Protein AF-A0AA38GG89-F1 (afdb_monomer_lite)

Foldseek 3Di:
DVVVVVVVVVVVVVVVVCVVPPPDPPDDDQLLVLLVQLCDAPPVGSLHHVCVVSLVCLLVQQDQVQWRDDPPDDDPVSRVNSSVSSVVSCVSNVPDCVSGHD

InterPro domains:
  IPR008930 Terpenoid cyclases/protein prenyltransferase alpha-alpha toroid [SSF48239] (12-95)
  IPR050148 Terpene synthase-like [PTHR31739] (8-102)

Organism: Taxus chinensis (NCBI:txid29808)

Secondary structure (DSSP, 8-state):
-HHHHHHHHHHHHHHHHHHHTTTS--PPPPHHHHHHHHTPBPSS-TTSBS-HHHHHHHHHT--TTS--S-GGG--HHHHHHHHHHHHHHHHHTT--GGGS--

Sequence (102 aa):
SCVNEERMKTLIEEIRNIFQSMEDRKTSPSAYDTAWIARIPAIDNPSQPQFPQTLKWVVCNQLADGSWEEESFYFPYDRLVSTLSCVITLRMWKVEENQVQK

pLDDT: mean 85.29, std 13.24, range [53.5, 97.5]

Structure (mmCIF, N/CA/C/O backbone):
data_AF-A0AA38GG89-F1
#
_entry.id   AF-A0AA38GG89-F1
#
loop_
_atom_site.group_PDB
_atom_site.id
_atom_site.type_symbol
_atom_site.label_atom_id
_atom_site.label_alt_id
_atom_site.label_comp_id
_atom_site.label_asym_id
_atom_site.label_entity_id
_atom_site.label_seq_id
_atom_site.pdbx_PDB_ins_code
_atom_site.Cartn_x
_atom_site.Cartn_y
_atom_site.Cartn_z
_atom_site.occupancy
_atom_site.B_iso_or_equiv
_atom_site.auth_seq_id
_atom_site.auth_comp_id
_atom_site.auth_asym_id
_atom_site.auth_atom_id
_atom_site.pdbx_PDB_model_num
ATOM 1 N N . SER A 1 1 ? 16.302 -8.109 -45.009 1.00 61.00 1 SER A N 1
ATOM 2 C CA . SER A 1 1 ? 16.483 -6.648 -44.871 1.00 61.00 1 SER A CA 1
ATOM 3 C C . SER A 1 1 ? 15.180 -5.955 -44.482 1.00 61.00 1 SER A C 1
ATOM 5 O O . SER A 1 1 ? 15.196 -5.246 -43.489 1.00 61.00 1 SER A O 1
ATOM 7 N N . CYS A 1 2 ? 14.052 -6.212 -45.159 1.00 63.03 2 CYS A N 1
ATOM 8 C CA . CYS A 1 2 ? 12.772 -5.516 -44.9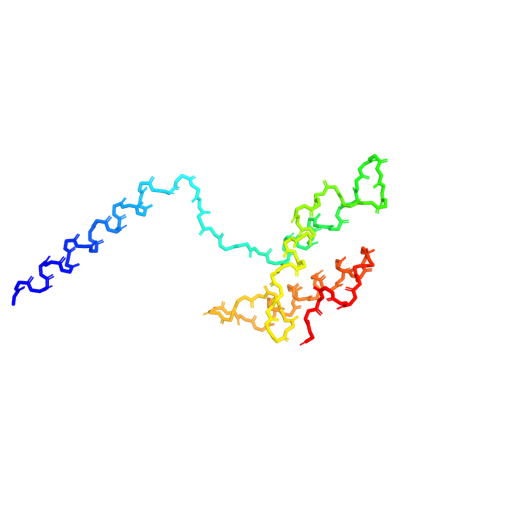21 1.00 63.03 2 CYS A CA 1
ATOM 9 C C . CYS A 1 2 ? 12.173 -5.687 -43.507 1.00 63.03 2 CYS A C 1
ATOM 11 O O . CYS A 1 2 ? 11.699 -4.717 -42.930 1.00 63.03 2 CYS A O 1
ATOM 13 N N . VAL A 1 3 ? 12.269 -6.881 -42.908 1.00 74.00 3 VAL A N 1
ATOM 14 C CA . VAL A 1 3 ? 11.730 -7.165 -41.556 1.00 74.00 3 VAL A CA 1
ATOM 15 C C . VAL A 1 3 ? 12.402 -6.323 -40.459 1.00 74.00 3 VAL A C 1
ATOM 17 O O . VAL A 1 3 ? 11.760 -5.916 -39.494 1.00 74.00 3 VAL A O 1
ATOM 20 N N . ASN A 1 4 ? 13.694 -6.011 -40.612 1.00 80.94 4 ASN A N 1
ATOM 21 C CA . ASN A 1 4 ? 14.403 -5.158 -39.653 1.00 80.94 4 ASN A CA 1
ATOM 22 C C . ASN A 1 4 ? 14.002 -3.685 -39.781 1.00 80.94 4 ASN A C 1
ATOM 24 O O . ASN A 1 4 ? 14.032 -2.962 -38.791 1.00 80.94 4 ASN A O 1
ATOM 28 N N . GLU A 1 5 ? 13.633 -3.240 -40.981 1.00 88.00 5 GLU A N 1
ATOM 29 C CA . GLU A 1 5 ? 13.232 -1.856 -41.229 1.00 88.00 5 GLU A CA 1
ATOM 30 C C . GLU A 1 5 ? 11.823 -1.575 -40.692 1.00 88.00 5 GLU A C 1
ATOM 32 O O . GLU A 1 5 ? 11.584 -0.527 -40.095 1.00 88.00 5 GLU A O 1
ATOM 37 N N . GLU A 1 6 ? 10.909 -2.535 -40.833 1.00 90.62 6 GLU A N 1
ATOM 38 C CA . GLU A 1 6 ? 9.570 -2.469 -40.242 1.00 90.62 6 GLU A CA 1
ATOM 39 C C . GLU A 1 6 ? 9.646 -2.449 -38.711 1.00 90.62 6 GLU A C 1
ATOM 41 O O . GLU A 1 6 ? 9.108 -1.543 -38.078 1.00 90.62 6 GLU A O 1
ATOM 46 N N . ARG A 1 7 ? 10.441 -3.351 -38.117 1.00 93.75 7 ARG A N 1
ATOM 47 C CA . ARG A 1 7 ? 10.677 -3.380 -36.666 1.00 93.75 7 ARG A CA 1
ATOM 48 C C . ARG A 1 7 ? 11.298 -2.082 -36.144 1.00 93.75 7 ARG A C 1
ATOM 50 O O . ARG A 1 7 ? 10.937 -1.621 -35.066 1.00 93.75 7 ARG A O 1
ATOM 57 N N . MET A 1 8 ? 12.215 -1.479 -36.902 1.00 94.50 8 MET A N 1
ATOM 58 C CA . MET A 1 8 ? 12.823 -0.196 -36.539 1.00 94.50 8 MET A CA 1
ATOM 59 C C . MET A 1 8 ? 11.795 0.939 -36.548 1.00 94.50 8 MET A C 1
ATOM 61 O O . MET A 1 8 ? 11.781 1.750 -35.625 1.00 94.50 8 MET A O 1
ATOM 65 N N . LYS A 1 9 ? 10.908 0.981 -37.550 1.00 93.81 9 LYS A N 1
ATOM 66 C CA . LYS A 1 9 ? 9.829 1.978 -37.624 1.00 93.81 9 LYS A CA 1
ATOM 67 C C . LYS A 1 9 ? 8.848 1.828 -36.462 1.00 93.81 9 LYS A C 1
ATOM 69 O O . LYS A 1 9 ? 8.510 2.836 -35.850 1.00 93.81 9 LYS A O 1
ATOM 74 N N . THR A 1 10 ? 8.469 0.599 -36.107 1.00 95.69 10 THR A N 1
ATOM 75 C CA . THR A 1 10 ? 7.615 0.329 -34.939 1.00 95.69 10 THR A CA 1
ATOM 76 C C . THR A 1 10 ? 8.249 0.835 -33.645 1.00 95.69 10 THR A C 1
ATOM 78 O O . THR A 1 10 ? 7.610 1.578 -32.909 1.00 95.69 10 THR A O 1
ATOM 81 N N . LEU A 1 11 ? 9.525 0.516 -33.401 1.00 95.06 11 LEU A N 1
ATOM 82 C CA . LEU A 1 11 ? 10.229 0.958 -32.192 1.00 95.06 11 LEU A CA 1
ATOM 83 C C . LEU A 1 11 ? 10.359 2.486 -32.114 1.00 95.06 11 LEU A C 1
ATOM 85 O O . LEU A 1 11 ? 10.207 3.063 -31.042 1.00 95.06 11 LEU A O 1
ATOM 89 N N . ILE A 1 12 ? 10.617 3.162 -33.239 1.00 95.44 12 ILE A N 1
ATOM 90 C CA . ILE A 1 12 ? 10.670 4.632 -33.283 1.00 95.44 12 ILE A CA 1
ATOM 91 C C . ILE A 1 12 ? 9.314 5.233 -32.897 1.00 95.44 12 ILE A C 1
ATOM 93 O O . ILE A 1 12 ? 9.270 6.227 -32.169 1.00 95.44 12 ILE A O 1
ATOM 97 N N . GLU A 1 13 ? 8.221 4.637 -33.367 1.00 94.75 13 GLU A N 1
ATOM 98 C CA . GLU A 1 13 ? 6.876 5.115 -33.065 1.00 94.75 13 GLU A CA 1
ATOM 99 C C . GLU A 1 13 ? 6.491 4.864 -31.601 1.00 94.75 13 GLU A C 1
ATOM 101 O O . GLU A 1 13 ? 5.966 5.759 -30.942 1.00 94.75 13 GLU A O 1
ATOM 106 N N . GLU A 1 14 ? 6.844 3.705 -31.040 1.00 92.19 14 GLU A N 1
ATOM 107 C CA . GLU A 1 14 ? 6.691 3.421 -29.607 1.00 92.19 14 GLU A CA 1
ATOM 108 C C . GLU A 1 14 ? 7.449 4.435 -28.742 1.00 92.19 14 GLU A C 1
ATOM 110 O O . GLU A 1 14 ? 6.884 4.994 -27.801 1.00 92.19 14 GLU A O 1
ATOM 115 N N . ILE A 1 15 ? 8.704 4.736 -29.089 1.00 91.62 15 ILE A N 1
ATOM 116 C CA . ILE A 1 15 ? 9.517 5.719 -28.365 1.00 91.62 15 ILE A CA 1
ATOM 117 C C . ILE A 1 15 ? 8.875 7.110 -28.438 1.00 91.62 15 ILE A C 1
ATOM 119 O O . ILE A 1 15 ? 8.759 7.781 -27.412 1.00 91.62 15 ILE A O 1
ATOM 123 N N . ARG A 1 16 ? 8.411 7.548 -29.617 1.00 90.81 16 ARG A N 1
ATOM 124 C CA . ARG A 1 16 ? 7.698 8.831 -29.762 1.00 90.81 16 ARG A CA 1
ATOM 125 C C . ARG A 1 16 ? 6.445 8.888 -28.896 1.00 90.81 16 ARG A C 1
ATOM 127 O O . ARG A 1 16 ? 6.243 9.894 -28.220 1.00 90.81 16 ARG A O 1
ATOM 134 N N . ASN A 1 17 ? 5.657 7.815 -28.865 1.00 88.12 17 ASN A N 1
ATOM 135 C CA . ASN A 1 17 ? 4.464 7.720 -28.026 1.00 88.12 17 ASN A CA 1
ATOM 136 C C . ASN A 1 17 ? 4.810 7.801 -26.532 1.00 88.12 17 ASN A C 1
ATOM 138 O O . ASN A 1 17 ? 4.126 8.497 -25.781 1.00 88.12 17 ASN A O 1
ATOM 142 N N . ILE A 1 18 ? 5.900 7.160 -26.094 1.00 85.88 18 ILE A N 1
ATOM 143 C CA . ILE A 1 18 ? 6.390 7.264 -24.711 1.00 85.88 18 ILE A CA 1
ATOM 144 C C . ILE A 1 18 ? 6.716 8.722 -24.369 1.00 85.88 18 ILE A C 1
ATOM 146 O O . ILE A 1 18 ? 6.194 9.227 -23.376 1.00 85.88 18 ILE A O 1
ATOM 150 N N . PHE A 1 19 ? 7.501 9.412 -25.206 1.00 83.38 19 PHE A N 1
ATOM 151 C CA . PHE A 1 19 ? 7.867 10.820 -24.997 1.00 83.38 19 PHE A CA 1
ATOM 152 C C . PHE A 1 19 ? 6.657 11.765 -24.999 1.00 83.38 19 PHE A C 1
ATOM 154 O O . PHE A 1 19 ? 6.623 12.703 -24.209 1.00 83.38 19 PHE A O 1
ATOM 161 N N . GLN A 1 20 ? 5.655 11.516 -25.846 1.00 83.75 20 GLN A N 1
ATOM 162 C CA . GLN A 1 20 ? 4.417 12.304 -25.875 1.00 83.75 20 GLN A CA 1
ATOM 163 C C . GLN A 1 20 ? 3.536 12.067 -24.640 1.00 83.75 20 GLN A C 1
ATOM 165 O O . GLN A 1 20 ? 2.847 12.980 -24.203 1.00 83.75 20 GLN A O 1
ATOM 170 N N . SER A 1 21 ? 3.577 10.865 -24.054 1.00 76.31 21 SER A N 1
ATOM 171 C CA . SER A 1 21 ? 2.803 10.508 -22.853 1.00 76.31 21 SER A CA 1
ATOM 172 C C . SER A 1 21 ? 3.490 10.852 -21.522 1.00 76.31 21 SER A C 1
ATOM 174 O O . SER A 1 21 ? 2.994 10.472 -20.463 1.00 76.31 21 SER A O 1
ATOM 176 N N . MET A 1 22 ? 4.644 11.527 -21.563 1.00 68.75 22 MET A N 1
ATOM 177 C CA . MET A 1 22 ? 5.551 11.720 -20.422 1.00 68.75 22 MET A CA 1
ATOM 178 C C . MET A 1 22 ? 5.120 12.829 -19.439 1.00 68.75 22 MET A C 1
ATOM 180 O O . MET A 1 22 ? 5.880 13.152 -18.528 1.00 68.75 22 MET A O 1
ATOM 184 N N . GLU A 1 23 ? 3.929 13.415 -19.603 1.00 61.22 23 GLU A N 1
ATOM 185 C CA . GLU A 1 23 ? 3.396 14.450 -18.697 1.00 61.22 23 GLU A CA 1
ATOM 186 C C . GLU A 1 23 ? 3.252 13.949 -17.250 1.00 61.22 23 GLU A C 1
ATOM 188 O O . GLU A 1 23 ? 3.529 14.697 -16.314 1.00 61.22 23 GLU A O 1
ATOM 193 N N . ASP A 1 24 ? 2.975 12.655 -17.071 1.00 59.22 24 ASP A N 1
ATOM 194 C CA . ASP A 1 24 ? 3.019 11.979 -15.779 1.00 59.22 24 ASP A CA 1
ATOM 195 C C . ASP A 1 24 ? 4.204 11.011 -15.758 1.00 59.22 24 ASP A C 1
ATOM 197 O O . ASP A 1 24 ? 4.279 10.071 -16.558 1.00 59.22 24 ASP A O 1
ATOM 201 N N . ARG A 1 25 ? 5.154 11.198 -14.831 1.00 57.09 25 ARG A N 1
ATOM 202 C CA . ARG A 1 25 ? 6.175 10.169 -14.583 1.00 57.09 25 ARG A CA 1
ATOM 203 C C . ARG A 1 25 ? 5.448 8.894 -14.159 1.00 57.09 25 ARG A C 1
ATOM 205 O O . ARG A 1 25 ? 4.983 8.800 -13.028 1.00 57.09 25 ARG A O 1
ATOM 212 N N . LYS A 1 26 ? 5.360 7.911 -15.058 1.00 57.25 26 LYS A N 1
ATOM 213 C CA . LYS A 1 26 ? 4.841 6.568 -14.769 1.00 57.25 26 LYS A CA 1
ATOM 214 C C . LYS A 1 26 ? 5.841 5.825 -13.883 1.00 57.25 26 LYS A C 1
ATOM 216 O O . LYS A 1 26 ? 6.612 4.999 -14.360 1.00 57.25 26 LYS A O 1
ATOM 221 N N . THR A 1 27 ? 5.883 6.172 -12.604 1.00 67.38 27 THR A N 1
ATOM 222 C CA . THR A 1 27 ? 6.559 5.376 -11.577 1.00 67.38 27 THR A CA 1
ATOM 223 C C . THR A 1 27 ? 5.582 4.342 -11.041 1.00 67.38 27 THR A C 1
ATOM 225 O O . THR A 1 27 ? 4.402 4.651 -10.858 1.00 67.38 27 THR A O 1
ATOM 228 N N . SER A 1 28 ? 6.058 3.123 -10.789 1.00 74.38 28 SER A N 1
ATOM 229 C CA . SER A 1 28 ? 5.264 2.131 -10.068 1.00 74.38 28 SER A CA 1
ATOM 230 C C . SER A 1 28 ? 4.864 2.686 -8.691 1.00 74.38 28 SER A C 1
ATOM 232 O O . SER A 1 28 ? 5.637 3.433 -8.079 1.00 74.38 28 SER A O 1
ATOM 234 N N . PRO A 1 29 ? 3.650 2.388 -8.198 1.00 79.19 29 PRO A N 1
ATOM 235 C CA . PRO A 1 29 ? 3.263 2.762 -6.846 1.00 79.19 29 PRO A CA 1
ATOM 236 C C . PRO A 1 29 ? 4.164 2.068 -5.819 1.00 79.19 29 PRO A C 1
ATOM 238 O O . PRO A 1 29 ? 4.350 0.858 -5.883 1.00 79.19 29 PRO A O 1
ATOM 241 N N . SER A 1 30 ? 4.675 2.827 -4.850 1.00 89.75 30 SER A N 1
ATOM 242 C CA . SER A 1 30 ? 5.399 2.285 -3.695 1.00 89.75 30 SER A CA 1
ATOM 243 C C . SER A 1 30 ? 4.396 1.743 -2.680 1.00 89.75 30 SER A C 1
ATOM 245 O O . SER A 1 30 ? 3.556 2.495 -2.162 1.00 89.75 30 SER A O 1
ATOM 247 N N . ALA A 1 31 ? 4.461 0.443 -2.385 1.00 92.62 31 ALA A N 1
ATOM 248 C CA . ALA A 1 31 ? 3.549 -0.169 -1.425 1.00 92.62 31 ALA A CA 1
ATOM 249 C C . ALA A 1 31 ? 3.763 0.388 -0.010 1.00 92.62 31 ALA A C 1
ATOM 251 O O . ALA A 1 31 ? 2.794 0.657 0.704 1.00 92.62 31 ALA A O 1
ATOM 252 N N . TYR A 1 32 ? 5.019 0.640 0.371 1.00 93.25 32 TYR A N 1
ATOM 253 C CA . TYR A 1 32 ? 5.366 1.253 1.651 1.00 93.25 32 TYR A CA 1
ATOM 254 C C . TYR A 1 32 ? 4.709 2.627 1.841 1.00 93.25 32 TYR A C 1
ATOM 256 O O . TYR A 1 32 ? 4.031 2.844 2.853 1.00 93.25 32 TYR A O 1
ATOM 264 N N . ASP A 1 33 ? 4.874 3.531 0.869 1.00 94.12 33 ASP A N 1
ATOM 265 C CA . ASP A 1 33 ? 4.350 4.899 0.946 1.00 94.12 33 ASP A CA 1
ATOM 266 C C . ASP A 1 33 ? 2.820 4.902 0.916 1.00 94.12 33 ASP A C 1
ATOM 268 O O . ASP A 1 33 ? 2.171 5.581 1.716 1.00 94.12 33 ASP A O 1
ATOM 272 N N . THR A 1 34 ? 2.229 4.077 0.047 1.00 95.50 34 THR A N 1
ATOM 273 C CA . THR A 1 34 ? 0.772 3.950 -0.074 1.00 95.50 34 THR A CA 1
ATOM 274 C C . THR A 1 34 ? 0.150 3.441 1.226 1.00 95.50 34 THR A C 1
ATOM 276 O O . THR A 1 34 ? -0.842 4.003 1.700 1.00 95.50 34 THR A O 1
ATOM 279 N N . ALA A 1 35 ? 0.758 2.433 1.857 1.00 96.19 35 ALA A N 1
ATOM 280 C CA . ALA A 1 35 ? 0.341 1.932 3.163 1.00 96.19 35 ALA A CA 1
ATOM 281 C C . ALA A 1 35 ? 0.512 2.988 4.266 1.00 96.19 35 ALA A C 1
ATOM 283 O O . ALA A 1 35 ? -0.355 3.147 5.125 1.00 96.19 35 ALA A O 1
ATOM 284 N N . TRP A 1 36 ? 1.591 3.774 4.232 1.00 96.75 36 TRP A N 1
ATOM 285 C CA . TRP A 1 36 ? 1.785 4.860 5.190 1.00 96.75 36 TRP A CA 1
ATOM 286 C C . TRP A 1 36 ? 0.679 5.919 5.091 1.00 96.75 36 TRP A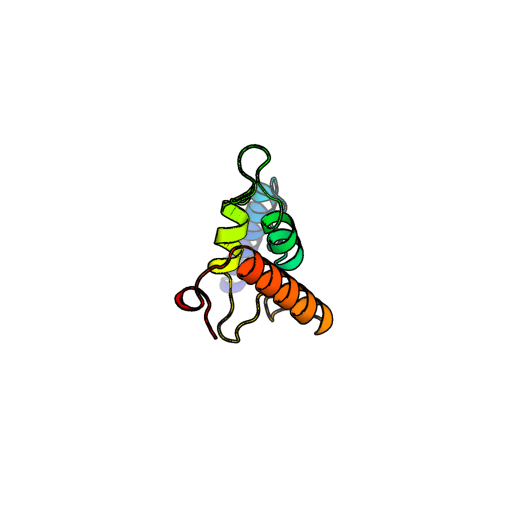 C 1
ATOM 288 O O . TRP A 1 36 ? 0.090 6.265 6.116 1.00 96.75 36 TRP A O 1
ATOM 298 N N . ILE A 1 37 ? 0.312 6.337 3.877 1.00 97.31 37 ILE A N 1
ATOM 299 C CA . ILE A 1 37 ? -0.802 7.269 3.629 1.00 97.31 37 ILE A CA 1
ATOM 300 C C . ILE A 1 37 ? -2.146 6.662 4.058 1.00 97.31 37 ILE A C 1
ATOM 302 O O . ILE A 1 37 ? -2.982 7.351 4.640 1.00 97.31 37 ILE A O 1
ATOM 306 N N . ALA A 1 38 ? -2.363 5.368 3.814 1.00 97.00 38 ALA A N 1
ATOM 307 C CA . ALA A 1 38 ? -3.593 4.667 4.186 1.00 97.00 38 ALA A CA 1
ATOM 308 C C . ALA A 1 38 ? -3.858 4.629 5.699 1.00 97.00 38 ALA A C 1
ATOM 310 O O . ALA A 1 38 ? -5.000 4.437 6.108 1.00 97.00 38 ALA A O 1
ATOM 311 N N . ARG A 1 39 ? -2.841 4.829 6.545 1.00 97.06 39 ARG A N 1
ATOM 312 C CA . ARG A 1 39 ? -3.002 4.896 8.008 1.00 97.06 39 ARG A CA 1
ATOM 313 C C . ARG A 1 39 ? -3.481 6.250 8.519 1.00 97.06 39 ARG A C 1
ATOM 315 O O . ARG A 1 39 ? -3.836 6.341 9.689 1.00 97.06 39 ARG A O 1
ATOM 322 N N . ILE A 1 40 ? -3.483 7.293 7.691 1.00 97.44 40 ILE A N 1
ATOM 323 C CA . ILE A 1 40 ? -3.884 8.635 8.124 1.00 97.44 40 ILE A CA 1
ATOM 324 C C . ILE A 1 40 ? -5.388 8.610 8.448 1.00 97.44 40 ILE A C 1
ATOM 326 O O . ILE A 1 40 ? -6.184 8.343 7.544 1.00 97.44 40 ILE A O 1
ATOM 330 N N . PRO A 1 41 ? -5.799 8.864 9.703 1.00 96.06 41 PRO A N 1
ATOM 331 C CA . PRO A 1 41 ? -7.209 8.900 10.072 1.00 96.06 41 PRO A CA 1
ATOM 332 C C . PRO A 1 41 ? -7.874 10.168 9.536 1.00 96.06 41 PRO A C 1
ATOM 334 O O . PRO A 1 41 ? -7.226 11.211 9.418 1.00 96.06 41 PRO A O 1
ATOM 337 N N . ALA A 1 42 ? -9.166 10.088 9.223 1.00 97.00 42 ALA A N 1
ATOM 338 C CA . ALA A 1 42 ? -9.909 11.241 8.744 1.00 97.00 42 ALA A CA 1
ATOM 339 C C . ALA A 1 42 ? -10.088 12.288 9.856 1.00 97.00 42 ALA A C 1
ATOM 341 O O . ALA A 1 42 ? -10.312 11.944 11.021 1.00 97.00 42 ALA A O 1
ATOM 342 N N . ILE A 1 43 ? -9.980 13.570 9.496 1.00 95.88 43 ILE A N 1
ATOM 343 C CA . ILE A 1 43 ? -10.082 14.693 10.447 1.00 95.88 43 ILE A CA 1
ATOM 344 C C . ILE A 1 43 ? -11.481 14.756 11.081 1.00 95.88 43 ILE A C 1
ATOM 346 O O . ILE A 1 43 ? -11.623 15.081 12.258 1.00 95.88 43 ILE A O 1
ATOM 350 N N . ASP A 1 44 ? -12.509 14.446 10.297 1.00 95.19 44 ASP A N 1
ATOM 351 C CA . ASP A 1 44 ? -13.919 14.450 10.682 1.00 95.19 44 ASP A CA 1
ATOM 352 C C . ASP A 1 44 ? -14.363 13.141 11.353 1.00 95.19 44 ASP A C 1
ATOM 354 O O . ASP A 1 44 ? -15.222 13.159 12.236 1.00 95.19 44 ASP A O 1
ATOM 358 N N . ASN A 1 45 ? -13.765 12.009 10.971 1.00 93.31 45 ASN A N 1
ATOM 359 C CA . ASN A 1 45 ? -14.051 10.704 11.555 1.00 93.31 45 ASN A CA 1
ATOM 360 C C . ASN A 1 45 ? -12.789 9.829 11.694 1.00 93.31 45 ASN A C 1
ATOM 362 O O . ASN A 1 45 ? -12.465 9.057 10.788 1.00 93.31 45 ASN A O 1
ATOM 366 N N . PRO A 1 46 ? -12.137 9.823 12.871 1.00 93.25 46 PRO A N 1
ATOM 367 C CA . PRO A 1 46 ? -10.917 9.045 13.094 1.00 93.25 46 PRO A CA 1
ATOM 368 C C . PRO A 1 46 ? -11.078 7.520 12.994 1.00 93.25 46 PRO A C 1
ATOM 370 O O . PRO A 1 46 ? -10.083 6.798 12.996 1.00 93.25 46 PRO A O 1
ATOM 373 N N . SER A 1 47 ? -12.315 7.015 12.913 1.00 91.38 47 SER A N 1
ATOM 374 C CA . SER A 1 47 ? -12.596 5.590 12.689 1.00 91.38 47 SER A CA 1
ATOM 375 C C . SER A 1 47 ? -12.503 5.185 11.214 1.00 91.38 47 SER A C 1
ATOM 377 O O . SER A 1 47 ? -12.724 4.018 10.895 1.00 91.38 47 SER A O 1
ATOM 379 N N . GLN A 1 48 ? -12.200 6.123 10.312 1.00 93.00 48 GLN A N 1
ATOM 380 C CA . GLN A 1 48 ? -12.056 5.894 8.875 1.00 93.00 48 GLN A CA 1
ATOM 381 C C . GLN A 1 48 ? -10.751 6.509 8.342 1.00 93.00 48 GLN A C 1
ATOM 383 O O . GLN A 1 48 ? -10.246 7.475 8.919 1.00 93.00 48 GLN A O 1
ATOM 388 N N . PRO A 1 49 ? -10.192 5.978 7.241 1.00 96.25 49 PRO A N 1
ATOM 389 C CA . PRO A 1 49 ? -9.013 6.557 6.608 1.00 96.25 49 PRO A CA 1
ATOM 390 C C . PRO A 1 49 ? -9.351 7.875 5.899 1.00 96.25 49 PRO A C 1
ATOM 392 O O . PRO A 1 49 ? -10.351 7.970 5.188 1.00 96.25 49 PRO A O 1
ATOM 395 N N . GLN A 1 50 ? -8.460 8.862 6.003 1.00 97.50 50 GLN A N 1
ATOM 396 C CA . GLN A 1 50 ? -8.539 10.136 5.277 1.00 97.50 50 GLN A CA 1
ATOM 397 C C . GLN A 1 50 ? -8.491 9.933 3.755 1.00 97.50 50 GLN A C 1
ATOM 399 O O . GLN A 1 50 ? -9.074 10.712 3.001 1.00 97.50 50 GLN A O 1
ATOM 404 N N . PHE A 1 51 ? -7.807 8.875 3.306 1.00 96.56 51 PHE A N 1
ATOM 405 C CA . PHE A 1 51 ? -7.652 8.514 1.898 1.00 96.56 51 PHE A CA 1
ATOM 406 C C . PHE A 1 51 ? -8.104 7.062 1.657 1.00 96.56 51 PHE A C 1
ATOM 408 O O . PHE A 1 51 ? -7.278 6.158 1.568 1.00 96.56 51 PHE A O 1
ATOM 415 N N . PRO A 1 52 ? -9.413 6.785 1.511 1.00 94.50 52 PRO A N 1
ATOM 416 C CA . PRO A 1 52 ? -9.914 5.412 1.363 1.00 94.50 52 PRO A CA 1
ATOM 417 C C . PRO A 1 52 ? -9.348 4.657 0.150 1.00 94.50 52 PRO A C 1
ATOM 419 O O . PRO A 1 52 ? -9.266 3.430 0.151 1.00 94.50 52 PRO A O 1
ATOM 422 N N . GLN A 1 53 ? -8.939 5.386 -0.893 1.00 95.69 53 GLN A N 1
ATOM 423 C CA . GLN A 1 53 ? -8.364 4.806 -2.106 1.00 95.69 53 GLN A CA 1
ATOM 424 C C . GLN A 1 53 ? -7.015 4.126 -1.854 1.00 95.69 53 GLN A C 1
ATOM 426 O O . GLN A 1 53 ? -6.753 3.090 -2.460 1.00 95.69 53 GLN A O 1
ATOM 431 N N . THR A 1 54 ? -6.186 4.649 -0.946 1.00 96.19 54 THR A N 1
ATOM 432 C CA . THR A 1 54 ? -4.893 4.029 -0.630 1.00 96.19 54 THR A CA 1
ATOM 433 C C . THR A 1 54 ? -5.085 2.748 0.174 1.00 96.19 54 THR A C 1
ATOM 435 O O . THR A 1 54 ? -4.442 1.748 -0.127 1.00 96.19 54 THR A O 1
ATOM 438 N N . LEU A 1 55 ? -6.044 2.715 1.109 1.00 95.12 55 LEU A N 1
ATOM 439 C CA . LEU A 1 55 ? -6.415 1.477 1.804 1.00 95.12 55 LEU A CA 1
ATOM 440 C C . LEU A 1 55 ? -6.944 0.420 0.825 1.00 95.12 55 LEU A C 1
ATOM 442 O O . LEU A 1 55 ? -6.525 -0.734 0.876 1.00 95.12 55 LEU A O 1
ATOM 446 N N . LYS A 1 56 ? -7.824 0.815 -0.104 1.00 94.56 56 LYS A N 1
ATOM 447 C CA . LYS A 1 56 ? -8.321 -0.086 -1.152 1.00 94.56 56 LYS A CA 1
ATOM 448 C C . LYS A 1 56 ? -7.186 -0.611 -2.031 1.00 94.56 56 LYS A C 1
ATOM 450 O O . LYS A 1 56 ? -7.175 -1.793 -2.356 1.00 94.56 56 LYS A O 1
ATOM 455 N N . TRP A 1 57 ? -6.236 0.246 -2.404 1.00 94.69 57 TRP A N 1
ATOM 456 C CA . TRP A 1 57 ? -5.068 -0.173 -3.170 1.00 94.69 57 TRP A CA 1
ATOM 457 C C . TRP A 1 57 ? -4.271 -1.239 -2.412 1.00 94.69 57 TRP A C 1
ATOM 459 O O . TRP A 1 57 ? -3.980 -2.280 -2.992 1.00 94.69 57 TRP A O 1
ATOM 469 N N . VAL A 1 58 ? -4.013 -1.047 -1.113 1.00 94.12 58 VAL A N 1
ATOM 470 C CA . VAL A 1 58 ? -3.330 -2.056 -0.285 1.00 94.12 58 VAL A CA 1
ATOM 471 C C . VAL A 1 58 ? -4.092 -3.384 -0.311 1.00 94.12 58 VAL A C 1
ATOM 473 O O . VAL A 1 58 ? -3.486 -4.414 -0.565 1.00 94.12 58 VAL A O 1
ATOM 476 N N . VAL A 1 59 ? -5.415 -3.390 -0.147 1.00 93.44 59 VAL A N 1
ATOM 477 C CA . VAL A 1 59 ? -6.205 -4.638 -0.209 1.00 93.44 59 VAL A CA 1
ATOM 478 C C . VAL A 1 59 ? -6.105 -5.324 -1.579 1.00 93.44 59 VAL A C 1
ATOM 480 O O . VAL A 1 59 ? -5.993 -6.541 -1.657 1.00 93.44 59 VAL A O 1
ATOM 483 N N . CYS A 1 60 ? -6.137 -4.559 -2.672 1.00 92.25 60 CYS A N 1
ATOM 484 C CA . CYS A 1 60 ? -6.218 -5.120 -4.022 1.00 92.25 60 CYS A CA 1
ATOM 485 C C . CYS A 1 60 ? -4.871 -5.506 -4.657 1.00 9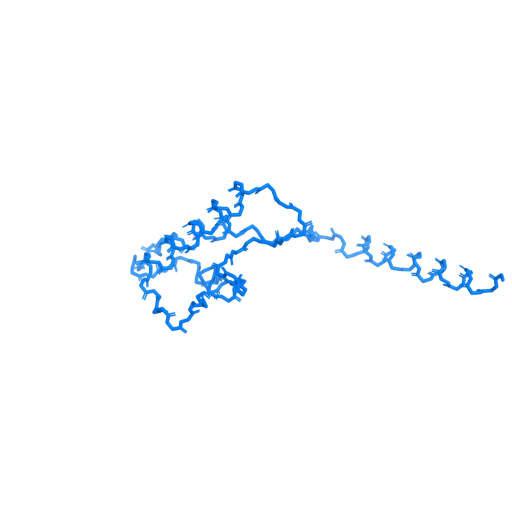2.25 60 CYS A C 1
ATOM 487 O O . CYS A 1 60 ? -4.894 -6.136 -5.710 1.00 92.25 60 CYS A O 1
ATOM 489 N N . ASN A 1 61 ? -3.729 -5.116 -4.081 1.00 91.88 61 ASN A N 1
ATOM 490 C CA . ASN A 1 61 ? -2.404 -5.288 -4.704 1.00 91.88 61 ASN A CA 1
ATOM 491 C C . ASN A 1 61 ? -1.484 -6.249 -3.935 1.00 91.88 61 ASN A C 1
ATOM 493 O O . ASN A 1 61 ? -0.267 -6.199 -4.096 1.00 91.88 61 ASN A O 1
ATOM 497 N N . GLN A 1 62 ? -2.049 -7.126 -3.105 1.00 92.25 62 GLN A N 1
ATOM 498 C CA . GLN A 1 62 ? -1.277 -8.220 -2.528 1.00 92.25 62 GLN A CA 1
ATOM 499 C C . GLN A 1 62 ? -0.910 -9.251 -3.603 1.00 92.25 62 GLN A C 1
ATOM 501 O O . GLN A 1 62 ? -1.747 -9.638 -4.421 1.00 92.25 62 GLN A O 1
ATOM 506 N N . LEU A 1 63 ? 0.338 -9.704 -3.584 1.00 90.06 63 LEU A N 1
ATOM 507 C CA . LEU A 1 63 ? 0.865 -10.749 -4.451 1.00 90.06 63 LEU A CA 1
ATOM 508 C C . LEU A 1 63 ? 0.459 -12.141 -3.956 1.00 90.06 63 LEU A C 1
ATOM 510 O O . LEU A 1 63 ? 0.086 -12.336 -2.801 1.00 90.06 63 LEU A O 1
ATOM 514 N N . ALA A 1 64 ? 0.587 -13.135 -4.836 1.00 88.06 64 ALA A N 1
ATOM 515 C CA . ALA A 1 64 ? 0.196 -14.519 -4.557 1.00 88.06 64 ALA A CA 1
ATOM 516 C C . ALA A 1 64 ? 1.007 -15.197 -3.435 1.00 88.06 64 ALA A C 1
ATOM 518 O O . ALA A 1 64 ? 0.581 -16.216 -2.908 1.00 88.06 64 ALA A O 1
ATOM 519 N N . ASP A 1 65 ? 2.173 -14.654 -3.086 1.00 87.06 65 ASP A N 1
ATOM 520 C CA . ASP A 1 65 ? 3.006 -15.101 -1.961 1.00 87.06 65 ASP A CA 1
ATOM 521 C C . ASP A 1 65 ? 2.766 -14.304 -0.668 1.00 87.06 65 ASP A C 1
ATOM 523 O O . ASP A 1 65 ? 3.531 -14.411 0.293 1.00 87.06 65 ASP A O 1
ATOM 527 N N . GLY A 1 66 ? 1.738 -13.456 -0.671 1.00 89.06 66 GLY A N 1
ATOM 528 C CA . GLY A 1 66 ? 1.330 -12.649 0.465 1.00 89.06 66 GLY A CA 1
ATOM 529 C C . GLY A 1 66 ? 2.093 -11.331 0.634 1.00 89.06 66 GLY A C 1
ATOM 530 O O . GLY A 1 66 ? 1.770 -10.581 1.555 1.00 89.06 66 GLY A O 1
ATOM 531 N N . SER A 1 67 ? 3.075 -11.016 -0.217 1.00 90.44 67 SER A N 1
ATOM 532 C CA . SER A 1 67 ? 3.820 -9.746 -0.175 1.00 90.44 67 SER A CA 1
ATOM 533 C C . SER A 1 67 ? 3.204 -8.649 -1.060 1.00 90.44 67 SER A C 1
ATOM 535 O O . SER A 1 67 ? 2.160 -8.857 -1.666 1.00 90.44 67 SER A O 1
ATOM 537 N N . TRP A 1 68 ? 3.807 -7.455 -1.099 1.00 90.62 68 TRP A N 1
ATOM 538 C CA . TRP A 1 68 ? 3.254 -6.279 -1.806 1.00 90.62 68 TRP A CA 1
ATOM 539 C C . TRP A 1 68 ? 4.195 -5.600 -2.807 1.00 90.62 68 TRP A C 1
ATOM 541 O O . TRP A 1 68 ? 3.769 -4.685 -3.506 1.00 90.62 68 TRP A O 1
ATOM 551 N N . GLU A 1 69 ? 5.461 -6.006 -2.867 1.00 83.44 69 GLU A N 1
ATOM 552 C CA . GLU A 1 69 ? 6.456 -5.381 -3.744 1.00 83.44 69 GLU A CA 1
ATOM 553 C C . GLU A 1 69 ? 6.793 -6.327 -4.899 1.00 83.44 69 GLU A C 1
ATOM 555 O O . GLU A 1 69 ? 7.023 -7.516 -4.669 1.00 83.44 69 GLU A O 1
ATOM 560 N N . GLU A 1 70 ? 6.813 -5.807 -6.128 1.00 71.75 70 GLU A N 1
ATOM 561 C CA . GLU A 1 70 ? 7.049 -6.599 -7.338 1.00 71.75 70 GLU A CA 1
ATOM 562 C C . GLU A 1 70 ? 8.457 -7.224 -7.344 1.00 71.75 70 GLU A C 1
ATOM 564 O O . GLU A 1 70 ? 9.448 -6.598 -6.964 1.00 71.75 70 GLU A O 1
ATOM 569 N N . GLU A 1 71 ? 8.562 -8.472 -7.808 1.00 62.62 71 GLU A N 1
ATOM 570 C CA . GLU A 1 71 ? 9.819 -9.236 -7.797 1.00 62.62 71 GLU A CA 1
ATOM 571 C C . GLU A 1 71 ? 10.895 -8.687 -8.737 1.00 62.62 71 GLU A C 1
ATOM 573 O O . GLU A 1 71 ? 12.067 -9.045 -8.609 1.00 62.62 71 GLU A O 1
ATOM 578 N N . SER A 1 72 ? 10.506 -7.849 -9.701 1.00 59.22 72 SER A N 1
ATOM 579 C CA . SER A 1 72 ? 11.302 -7.599 -10.899 1.00 59.22 72 SER A CA 1
ATOM 580 C C . SER A 1 72 ? 12.636 -6.901 -10.621 1.00 59.22 72 SER A C 1
ATOM 582 O O . SER A 1 72 ? 13.569 -7.118 -11.391 1.00 59.22 72 SER A O 1
ATOM 584 N N .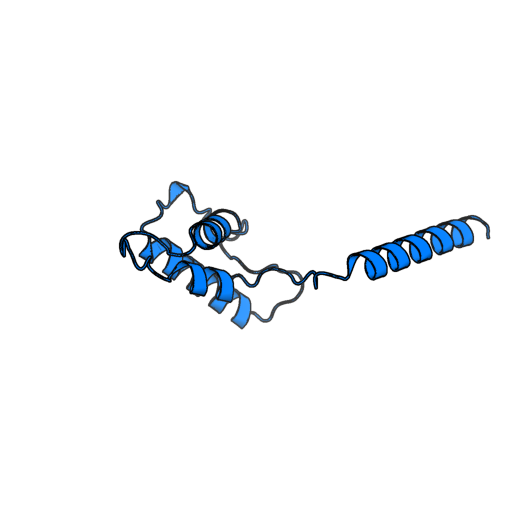 PHE A 1 73 ? 12.793 -6.167 -9.511 1.00 59.41 73 PHE A N 1
ATOM 585 C CA . PHE A 1 73 ? 14.061 -5.516 -9.152 1.00 59.41 73 PHE A CA 1
ATOM 586 C C . PHE A 1 73 ? 14.178 -5.163 -7.658 1.00 59.41 73 PHE A C 1
ATOM 588 O O . PHE A 1 73 ? 14.246 -3.980 -7.356 1.00 59.41 73 PHE A O 1
ATOM 595 N N . TYR A 1 74 ? 14.232 -6.098 -6.694 1.00 61.78 74 TYR A N 1
ATOM 596 C CA . TYR A 1 74 ? 14.305 -5.636 -5.293 1.00 61.78 74 TYR A CA 1
ATOM 597 C C . TYR A 1 74 ? 15.201 -6.381 -4.304 1.00 61.78 74 TYR A C 1
ATOM 599 O O . TYR A 1 74 ? 15.216 -7.606 -4.177 1.00 61.78 74 TYR A O 1
ATOM 607 N N . PHE A 1 75 ? 15.927 -5.553 -3.546 1.00 71.38 75 PHE A N 1
ATOM 608 C CA . PHE A 1 75 ? 16.612 -5.893 -2.313 1.00 71.38 75 PHE A CA 1
ATOM 609 C C . PHE A 1 75 ? 15.599 -6.487 -1.318 1.00 71.38 75 PHE A C 1
ATOM 611 O O . PHE A 1 75 ? 14.542 -5.891 -1.103 1.00 71.38 75 PHE A O 1
ATOM 618 N N . PRO A 1 76 ? 15.917 -7.607 -0.641 1.00 76.69 76 PRO A N 1
ATOM 619 C CA . PRO A 1 76 ? 15.006 -8.255 0.310 1.00 76.69 76 PRO A CA 1
ATOM 620 C C . PRO A 1 76 ? 14.448 -7.327 1.404 1.00 76.69 76 PRO A C 1
ATOM 622 O O . PRO A 1 76 ? 13.367 -7.574 1.935 1.00 76.69 76 PRO A O 1
ATOM 625 N N . TYR A 1 77 ? 15.178 -6.257 1.736 1.00 82.75 77 TYR A N 1
ATOM 626 C CA . TYR A 1 77 ? 14.780 -5.268 2.734 1.00 82.75 77 TYR A CA 1
ATOM 627 C C . TYR A 1 77 ? 13.537 -4.472 2.330 1.00 82.75 77 TYR A C 1
ATOM 629 O O . TYR A 1 77 ? 12.632 -4.334 3.149 1.00 82.75 77 TYR A O 1
ATOM 637 N N . ASP A 1 78 ? 13.455 -4.000 1.088 1.00 84.06 78 ASP A N 1
ATOM 638 C CA . ASP A 1 78 ? 12.339 -3.155 0.647 1.00 84.06 78 ASP A CA 1
ATOM 639 C C . ASP A 1 78 ? 11.045 -3.962 0.613 1.00 84.06 78 ASP A C 1
ATOM 641 O O . ASP A 1 78 ? 10.033 -3.552 1.175 1.00 84.06 78 ASP A O 1
ATOM 645 N N . ARG A 1 79 ? 11.114 -5.192 0.093 1.00 87.75 79 ARG A N 1
ATOM 646 C CA . ARG A 1 79 ? 9.986 -6.127 0.102 1.00 87.75 79 ARG A CA 1
ATOM 647 C C . ARG A 1 79 ? 9.489 -6.417 1.518 1.00 87.75 79 ARG A C 1
ATOM 649 O O . ARG A 1 79 ? 8.278 -6.428 1.749 1.00 87.75 79 ARG A O 1
ATOM 656 N N . LEU A 1 80 ? 10.397 -6.620 2.475 1.00 90.31 80 LEU A N 1
ATOM 657 C CA . LEU A 1 80 ? 10.039 -6.847 3.877 1.00 90.31 80 LEU A CA 1
ATOM 658 C C . LEU A 1 80 ? 9.362 -5.614 4.493 1.00 90.31 80 LEU A C 1
ATOM 660 O O . LEU A 1 80 ? 8.316 -5.741 5.130 1.00 90.31 80 LEU A O 1
ATOM 664 N N . VAL A 1 81 ? 9.944 -4.429 4.303 1.00 92.31 81 VAL A N 1
ATOM 665 C CA . VAL A 1 81 ? 9.461 -3.168 4.883 1.00 92.31 81 VAL A CA 1
ATOM 666 C C . VAL A 1 81 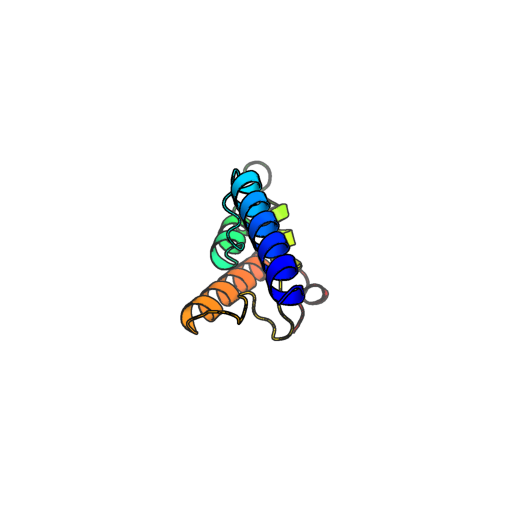? 8.114 -2.759 4.279 1.00 92.31 81 VAL A C 1
ATOM 668 O O . VAL A 1 81 ? 7.192 -2.416 5.026 1.00 92.31 81 VAL A O 1
ATOM 671 N N . SER A 1 82 ? 7.953 -2.878 2.960 1.00 92.25 82 SER A N 1
ATOM 672 C CA . SER A 1 82 ? 6.684 -2.676 2.253 1.00 92.25 82 SER A CA 1
ATOM 673 C C . SER A 1 82 ? 5.600 -3.623 2.761 1.00 92.25 82 SER A C 1
ATOM 675 O O . SER A 1 82 ? 4.519 -3.174 3.154 1.00 92.25 82 SER A O 1
ATOM 677 N N . THR A 1 83 ? 5.901 -4.923 2.838 1.00 93.94 83 THR A N 1
ATOM 678 C CA . THR A 1 83 ? 4.946 -5.941 3.309 1.00 93.94 83 THR A CA 1
ATOM 679 C C . THR A 1 83 ? 4.526 -5.674 4.751 1.00 93.94 83 THR A C 1
ATOM 681 O O . THR A 1 83 ? 3.336 -5.657 5.062 1.00 93.94 83 THR A O 1
ATOM 684 N N . LEU A 1 84 ? 5.481 -5.383 5.637 1.00 95.12 84 LEU A N 1
ATOM 685 C CA . LEU A 1 84 ? 5.191 -5.063 7.031 1.00 95.12 84 LEU A CA 1
ATOM 686 C C . LEU A 1 84 ? 4.310 -3.809 7.155 1.00 95.12 84 LEU A C 1
ATOM 688 O O . LEU A 1 84 ? 3.355 -3.806 7.934 1.00 95.12 84 LEU A O 1
ATOM 692 N N . SER A 1 85 ? 4.590 -2.759 6.377 1.00 96.38 85 SER A N 1
ATOM 693 C CA . SER A 1 85 ? 3.778 -1.535 6.359 1.00 96.38 85 SER A CA 1
ATOM 694 C C . SER A 1 85 ? 2.331 -1.822 5.935 1.00 96.38 85 SER A C 1
ATOM 696 O O . SER A 1 85 ? 1.390 -1.350 6.585 1.00 96.38 85 SER A O 1
ATOM 698 N N . CYS A 1 86 ? 2.138 -2.658 4.910 1.00 95.19 86 CYS A N 1
ATOM 699 C CA . CYS A 1 86 ? 0.818 -3.079 4.434 1.00 95.19 86 CYS A CA 1
ATOM 700 C C . CYS A 1 86 ? 0.060 -3.888 5.493 1.00 95.19 86 CYS A C 1
ATOM 702 O O . CYS A 1 86 ? -1.080 -3.555 5.820 1.00 95.19 86 CYS A O 1
ATOM 704 N N . VAL A 1 87 ? 0.705 -4.876 6.120 1.00 95.06 87 VAL A N 1
ATOM 705 C CA . VAL A 1 87 ? 0.097 -5.693 7.185 1.00 95.06 87 VAL A CA 1
ATOM 706 C C . VAL A 1 87 ? -0.325 -4.839 8.383 1.00 95.06 87 VAL A C 1
ATOM 708 O O . VAL A 1 87 ? -1.443 -4.986 8.881 1.00 95.06 87 VAL A O 1
ATOM 711 N N . ILE A 1 88 ? 0.525 -3.907 8.831 1.00 95.62 88 ILE A N 1
ATOM 712 C CA . ILE A 1 88 ? 0.184 -2.978 9.922 1.00 95.62 88 ILE A CA 1
ATOM 713 C C . ILE A 1 88 ? -1.053 -2.152 9.554 1.00 95.62 88 ILE A C 1
ATOM 715 O O . ILE A 1 88 ? -1.946 -1.976 10.381 1.00 95.62 88 ILE A O 1
ATOM 719 N N . THR A 1 89 ? -1.119 -1.666 8.317 1.00 96.25 89 THR A N 1
ATOM 720 C CA . THR A 1 89 ? -2.239 -0.863 7.810 1.00 96.25 89 THR A CA 1
ATOM 721 C C . THR A 1 89 ? -3.545 -1.654 7.800 1.00 96.25 89 THR A C 1
ATOM 723 O O . THR A 1 89 ? -4.554 -1.183 8.324 1.00 96.25 89 THR A O 1
ATOM 726 N N . LEU A 1 90 ? -3.530 -2.880 7.273 1.00 94.56 90 LEU A N 1
ATOM 727 C CA . LEU A 1 90 ? -4.702 -3.760 7.247 1.00 94.56 90 LEU A CA 1
ATOM 728 C C . LEU A 1 90 ? -5.178 -4.100 8.663 1.00 94.56 90 LEU A C 1
ATOM 730 O O . LEU A 1 90 ? -6.378 -4.060 8.949 1.00 94.56 90 LEU A O 1
ATOM 734 N N . ARG A 1 91 ? -4.234 -4.360 9.578 1.00 93.56 91 ARG A N 1
ATOM 735 C CA . ARG A 1 91 ? -4.538 -4.643 10.984 1.00 93.56 91 ARG A CA 1
ATOM 736 C C . ARG A 1 91 ? -5.139 -3.436 11.698 1.00 93.56 91 ARG A C 1
ATOM 738 O O . ARG A 1 91 ? -6.079 -3.608 12.471 1.00 93.56 91 ARG A O 1
ATOM 745 N N . MET A 1 92 ? -4.617 -2.237 11.440 1.00 94.19 92 MET A N 1
ATOM 746 C CA . MET A 1 92 ? -5.108 -0.983 12.018 1.00 94.19 92 MET A CA 1
ATOM 747 C C . MET A 1 92 ? -6.584 -0.747 11.680 1.00 94.19 92 MET A C 1
ATOM 749 O O . MET A 1 92 ? -7.365 -0.400 12.564 1.00 94.19 92 MET A O 1
ATOM 753 N N . TRP A 1 93 ? -6.979 -1.010 10.434 1.00 94.56 93 TRP A N 1
ATOM 754 C CA . TRP A 1 93 ? -8.354 -0.816 9.968 1.00 94.56 93 TRP A CA 1
ATOM 755 C C . TRP A 1 93 ? -9.268 -2.033 10.148 1.00 94.56 93 TRP A C 1
ATOM 757 O O . TRP A 1 93 ? -10.423 -1.984 9.736 1.00 94.56 93 TRP A O 1
ATOM 767 N N . LYS A 1 94 ? -8.78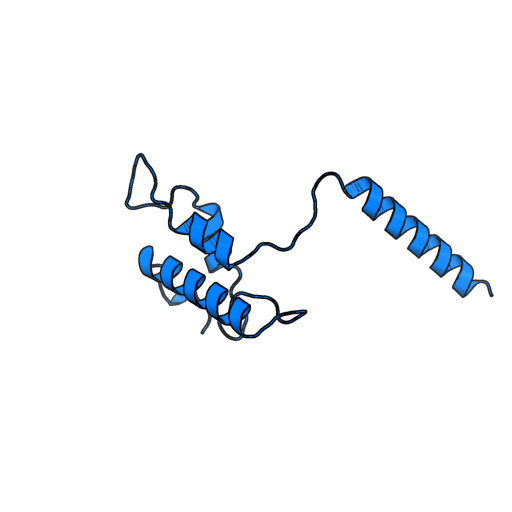4 -3.107 10.792 1.00 87.75 94 LYS A N 1
ATOM 768 C CA . LYS A 1 94 ? -9.529 -4.362 11.016 1.00 87.75 94 LYS A CA 1
ATOM 769 C C . LYS A 1 94 ? -10.150 -4.920 9.730 1.00 87.75 94 LYS A C 1
ATOM 771 O O . LYS A 1 94 ? -11.261 -5.448 9.760 1.00 87.75 94 LYS A O 1
ATOM 776 N N . VAL A 1 95 ? -9.440 -4.793 8.610 1.00 77.31 95 VAL A N 1
ATOM 777 C CA . VAL A 1 95 ? -9.870 -5.406 7.350 1.00 77.31 95 VAL A CA 1
ATOM 778 C C . VAL A 1 95 ? -9.882 -6.922 7.557 1.00 77.31 95 VAL A C 1
ATOM 780 O O . VAL A 1 95 ? -8.896 -7.484 8.035 1.00 77.31 95 VAL A O 1
ATOM 783 N N . GLU A 1 96 ? -11.017 -7.569 7.284 1.00 68.94 96 GLU A N 1
ATOM 784 C CA . GLU A 1 96 ? -11.181 -9.008 7.507 1.00 68.94 96 GLU A CA 1
ATOM 785 C C . GLU A 1 96 ? -10.160 -9.818 6.696 1.00 68.94 96 GLU A C 1
ATOM 787 O O . GLU A 1 96 ? -9.913 -9.525 5.525 1.00 68.94 96 GLU A O 1
ATOM 792 N N . GLU A 1 97 ? -9.619 -10.887 7.295 1.00 59.81 97 GLU A N 1
ATOM 793 C CA . GLU A 1 97 ? -8.623 -11.774 6.664 1.00 59.81 97 GLU A CA 1
ATOM 794 C C . GLU A 1 97 ? -9.107 -12.366 5.329 1.00 59.81 97 GLU A C 1
ATOM 796 O O . GLU A 1 97 ? -8.297 -12.702 4.478 1.00 59.81 97 GLU A O 1
ATOM 801 N N . ASN A 1 98 ? -10.423 -12.430 5.101 1.00 55.47 98 ASN A N 1
ATOM 802 C CA . ASN A 1 98 ? -11.015 -12.925 3.856 1.00 55.47 98 ASN A CA 1
ATOM 803 C C . ASN A 1 98 ? -10.714 -12.051 2.624 1.00 55.47 98 ASN A C 1
ATOM 805 O O . ASN A 1 98 ? -10.922 -12.504 1.500 1.00 55.47 98 ASN A O 1
ATOM 809 N N . GLN A 1 99 ? -10.270 -10.804 2.814 1.00 57.00 99 GLN A N 1
ATOM 810 C CA . GLN A 1 99 ? -9.901 -9.895 1.719 1.00 57.00 99 GLN A CA 1
ATOM 811 C C . GLN A 1 99 ? -8.398 -9.880 1.422 1.00 57.00 99 GLN A C 1
ATOM 813 O O . GLN A 1 99 ? -7.965 -9.168 0.521 1.00 57.00 99 GLN A O 1
ATOM 818 N N . VAL A 1 100 ? -7.617 -10.656 2.173 1.00 61.03 100 VAL A N 1
ATOM 819 C CA . VAL A 1 100 ? -6.158 -10.702 2.114 1.00 61.03 100 VAL A CA 1
ATOM 820 C C . VAL A 1 100 ? -5.772 -12.132 1.736 1.00 61.03 100 VAL A C 1
ATOM 822 O O . VAL A 1 100 ? -6.131 -13.088 2.422 1.00 61.03 100 VAL A O 1
ATOM 825 N N . GLN A 1 101 ? -5.097 -12.303 0.604 1.00 59.06 101 GLN A N 1
ATOM 826 C CA . GLN A 1 101 ? -4.565 -13.599 0.190 1.00 59.06 101 GLN A CA 1
ATOM 827 C C . GLN A 1 101 ? -3.429 -14.021 1.144 1.00 59.06 101 GLN A C 1
ATOM 829 O O . GLN A 1 101 ? -2.692 -13.183 1.662 1.00 59.06 101 GLN A O 1
ATOM 834 N N . LYS A 1 102 ? -3.341 -15.318 1.458 1.00 53.50 102 LYS A N 1
ATOM 835 C CA . LYS A 1 102 ? -2.330 -15.862 2.380 1.00 53.50 102 LYS A CA 1
ATOM 836 C C . LYS A 1 102 ? -1.053 -16.237 1.659 1.00 53.50 102 LYS A C 1
ATOM 838 O O . LYS A 1 102 ? -1.187 -16.915 0.619 1.00 53.50 102 LYS A O 1
#

Radius of gyration: 19.33 Å; chains: 1; bounding box: 31×31×58 Å